Protein AF-A0A2W5EJD0-F1 (afdb_monomer)

pLDDT: mean 88.57, std 13.55, range [38.16, 98.25]

Sequence (164 aa):
MQNENKTPVEVIEYYKNMIFIPSPKGNIYFECNRTMDALEWGCIPVSIKFLGEDCYKYLYGDHPFIIGDKWSDVAQQMKDLINNPKKLRLKQIEVFNWYQNFKKELADDISYIVNGEFKKIKGVQFAYQRRVKKNIWLRWRFFKHFTLSVYWK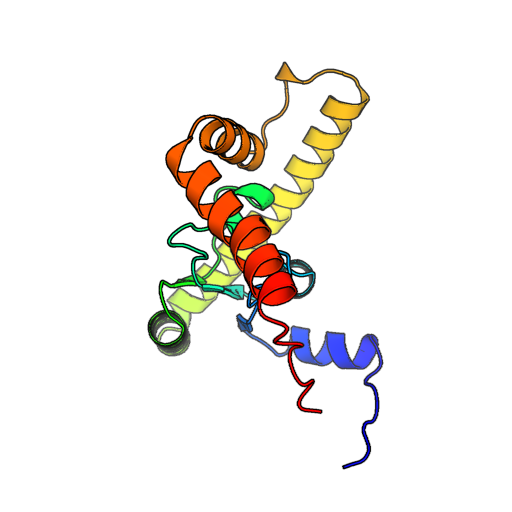RIIGQTPVSKQ

Secondary structure (DSSP, 8-state):
-------HHHHHHHHHT-SEEE----SS-S--THHHHHHHTT-EEEEE-BTTB-TTHHHHSS---EEESSHHHHHHHHHHHHT-HHHHHHHHHHHHHHHHHHHHHHHHHHHHHHTT-GGG---HHHHHHHHHHH-HHHHHHHHIIIIIHHHHHHHTT-------

Foldseek 3Di:
DPPDDDDPVVVLVVLLVAQEDEFCQDPQGRGDCSVVSNLVSLHAYAYEADVNHPCVCLVLNPALHHYYPDVVSRVVVVVVLVVPVVNSVVSSVRRNVSVVVSVVLVVVQVVCVVVVVNVPRDGNSVVVVVVVVPVVVVVVVSCCVNPVVVVVCVVVVPDPPPPD

Radius of gyration: 18.78 Å; Cα contacts (8 Å, |Δi|>4): 165; chains: 1; bounding box: 45×46×50 Å

Organism: NCBI:txid151895

Structure (mmCIF, N/CA/C/O backbone):
data_AF-A0A2W5EJD0-F1
#
_entry.id   AF-A0A2W5EJD0-F1
#
loop_
_atom_site.group_PDB
_atom_site.id
_atom_site.type_symbol
_atom_site.label_atom_id
_atom_site.label_alt_id
_atom_site.label_comp_id
_atom_site.label_asym_id
_atom_site.label_entity_id
_atom_site.label_seq_id
_atom_site.pdbx_PDB_ins_code
_atom_site.Cartn_x
_atom_site.Cartn_y
_atom_site.Cartn_z
_atom_site.occupancy
_atom_site.B_iso_or_equiv
_atom_site.auth_seq_id
_atom_site.auth_comp_id
_atom_site.auth_asym_id
_atom_site.auth_atom_id
_atom_site.pdbx_PDB_model_num
ATOM 1 N N . MET A 1 1 ? -13.234 32.734 -0.528 1.00 44.69 1 MET A N 1
ATOM 2 C CA . MET A 1 1 ? -12.561 31.920 0.507 1.00 44.69 1 MET A CA 1
ATOM 3 C C . MET A 1 1 ? -11.074 32.135 0.325 1.00 44.69 1 MET A C 1
ATOM 5 O O . MET A 1 1 ? -10.591 31.907 -0.776 1.00 44.69 1 MET A O 1
ATOM 9 N N . GLN A 1 2 ? -10.385 32.692 1.321 1.00 45.38 2 GLN A N 1
ATOM 10 C CA . GLN A 1 2 ? -8.934 32.858 1.249 1.00 45.38 2 GLN A CA 1
ATOM 11 C C . GLN A 1 2 ? -8.305 31.462 1.186 1.00 45.38 2 GLN A C 1
ATOM 13 O O . GLN A 1 2 ? -8.529 30.637 2.068 1.00 45.38 2 GLN A O 1
ATOM 18 N N . ASN A 1 3 ? -7.598 31.182 0.092 1.00 58.59 3 ASN A N 1
ATOM 19 C CA . ASN A 1 3 ? -6.795 29.976 -0.074 1.00 58.59 3 ASN A CA 1
ATOM 20 C C . ASN A 1 3 ? -5.517 30.168 0.751 1.00 58.59 3 ASN A C 1
ATOM 22 O O . ASN A 1 3 ? -4.471 30.540 0.222 1.00 58.59 3 ASN A O 1
ATOM 26 N N . GLU A 1 4 ? -5.619 29.98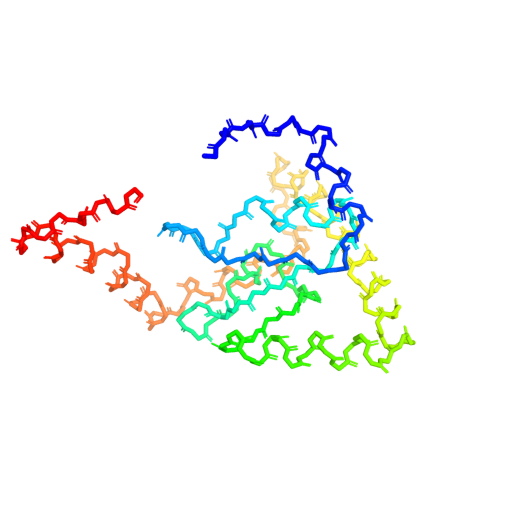9 2.064 1.00 73.88 4 GLU A N 1
ATOM 27 C CA . GLU A 1 4 ? -4.432 29.834 2.895 1.00 73.88 4 GLU A CA 1
ATOM 28 C C . GLU A 1 4 ? -3.844 28.453 2.614 1.00 73.88 4 GLU A C 1
ATOM 30 O O . GLU A 1 4 ? -4.416 27.412 2.949 1.00 73.88 4 GLU A O 1
ATOM 35 N N . ASN A 1 5 ? -2.704 28.446 1.925 1.00 82.50 5 ASN A N 1
ATOM 36 C CA . ASN A 1 5 ? -1.920 27.237 1.753 1.00 82.50 5 ASN A CA 1
ATOM 37 C C . ASN A 1 5 ? -1.417 26.803 3.130 1.00 82.50 5 ASN A C 1
ATOM 39 O O . ASN A 1 5 ? -0.579 27.478 3.724 1.00 82.50 5 ASN A O 1
ATOM 43 N N . LYS A 1 6 ? -1.923 25.669 3.619 1.00 84.62 6 LYS A N 1
ATOM 44 C CA . LYS A 1 6 ? -1.457 25.061 4.867 1.00 84.62 6 LYS A CA 1
ATOM 45 C C . LYS A 1 6 ? 0.027 24.728 4.768 1.00 84.62 6 LYS A C 1
ATOM 47 O O . LYS A 1 6 ? 0.497 24.194 3.761 1.00 84.62 6 LYS A O 1
ATOM 52 N N . THR A 1 7 ? 0.749 24.994 5.842 1.00 90.94 7 THR A N 1
ATOM 53 C CA . THR A 1 7 ? 2.137 24.576 6.009 1.00 90.94 7 THR A CA 1
ATOM 54 C C . THR A 1 7 ? 2.235 23.049 6.145 1.00 90.94 7 THR A C 1
ATOM 56 O O . THR A 1 7 ? 1.271 22.392 6.555 1.00 90.94 7 THR A O 1
ATOM 59 N N . PRO A 1 8 ? 3.405 22.444 5.864 1.00 87.31 8 PRO A N 1
ATOM 60 C CA . PRO A 1 8 ? 3.608 21.010 6.076 1.00 87.31 8 PRO A CA 1
ATOM 61 C C . PRO A 1 8 ? 3.315 20.558 7.514 1.00 87.31 8 PRO A C 1
ATOM 63 O O . PRO A 1 8 ? 2.766 19.479 7.713 1.00 87.31 8 PRO A O 1
ATOM 66 N N . VAL A 1 9 ? 3.630 21.391 8.512 1.00 89.88 9 VAL A N 1
ATOM 67 C CA . VAL A 1 9 ? 3.391 21.091 9.934 1.00 89.88 9 VAL A CA 1
ATOM 68 C C . VAL A 1 9 ? 1.898 20.969 10.225 1.00 89.88 9 VAL A C 1
ATOM 70 O O . VAL A 1 9 ? 1.470 20.013 10.868 1.00 89.88 9 VAL A O 1
ATOM 73 N N . GLU A 1 10 ? 1.092 21.889 9.701 1.00 91.12 10 GLU A N 1
ATOM 74 C CA . GLU A 1 10 ? -0.361 21.834 9.861 1.00 91.12 10 GLU A CA 1
ATOM 75 C C . GLU A 1 10 ? -0.948 20.612 9.162 1.00 91.12 10 GLU A C 1
ATOM 77 O O . GLU A 1 10 ? -1.816 19.944 9.717 1.00 91.12 10 GLU A O 1
ATOM 82 N N . VAL A 1 11 ? -0.457 20.278 7.964 1.00 89.38 11 VAL A N 1
ATOM 83 C CA . VAL A 1 11 ? -0.886 19.074 7.240 1.00 89.38 11 VAL A CA 1
ATOM 84 C C . VAL A 1 11 ? -0.588 17.818 8.057 1.00 89.38 11 VAL A C 1
ATOM 86 O O . VAL A 1 11 ? -1.481 16.992 8.221 1.00 89.38 11 VAL A O 1
ATOM 89 N N . ILE A 1 12 ? 0.615 17.690 8.619 1.00 90.00 12 ILE A N 1
ATOM 90 C CA . ILE A 1 12 ? 0.998 16.562 9.482 1.00 90.00 12 ILE A CA 1
ATOM 91 C C . ILE A 1 12 ? 0.031 16.405 10.659 1.00 90.00 12 ILE A C 1
ATOM 93 O O . ILE A 1 12 ? -0.365 15.285 10.985 1.00 90.00 12 ILE A O 1
ATOM 97 N N . GLU A 1 13 ? -0.384 17.512 11.274 1.00 92.19 13 GLU A N 1
ATOM 98 C CA . GLU A 1 13 ? -1.325 17.468 12.392 1.00 92.19 13 GLU A CA 1
ATOM 99 C C . GLU A 1 13 ? -2.699 16.933 11.969 1.00 92.19 13 GLU A C 1
ATOM 101 O O . GLU A 1 13 ? -3.320 16.172 12.709 1.00 92.19 13 GLU A O 1
ATOM 106 N N . TYR A 1 14 ? -3.151 17.213 10.741 1.00 90.88 14 TYR A N 1
ATOM 107 C CA . TYR A 1 14 ? -4.339 16.539 10.211 1.00 90.88 14 TYR A CA 1
ATOM 108 C C . TYR A 1 14 ? -4.126 15.030 10.109 1.00 90.88 14 TYR A C 1
ATOM 110 O O . TYR A 1 14 ? -4.974 14.281 10.581 1.00 90.88 14 TYR A O 1
ATOM 118 N N . TYR A 1 15 ? -3.009 14.570 9.539 1.00 91.94 15 TYR A N 1
ATOM 119 C CA . TYR A 1 15 ? -2.750 13.135 9.375 1.00 91.94 15 TYR A CA 1
ATOM 120 C C . TYR A 1 15 ? -2.751 12.384 10.711 1.00 91.94 15 TYR A C 1
ATOM 122 O O . TYR A 1 15 ? -3.400 11.349 10.818 1.00 91.94 15 TYR A O 1
ATOM 130 N N . LYS A 1 16 ? -2.115 12.925 11.756 1.00 91.38 16 LYS A N 1
ATOM 131 C CA . LYS A 1 16 ? -2.083 12.294 13.090 1.00 91.38 16 LYS A CA 1
ATOM 132 C C . LYS A 1 16 ? -3.467 12.069 13.705 1.00 91.38 16 LYS A C 1
ATOM 134 O O . LYS A 1 16 ? -3.632 11.168 14.523 1.00 91.38 16 LYS A O 1
ATOM 139 N N . ASN A 1 17 ? -4.449 12.875 13.309 1.00 93.25 17 ASN A N 1
ATOM 140 C CA . ASN A 1 17 ? -5.821 12.808 13.805 1.00 93.25 17 ASN A CA 1
ATOM 141 C C . ASN A 1 17 ? -6.755 11.983 12.898 1.00 93.25 17 ASN A C 1
ATOM 143 O O . ASN A 1 17 ? -7.939 11.833 13.205 1.00 93.25 17 ASN A O 1
ATOM 147 N N . MET A 1 18 ? -6.251 11.433 11.788 1.00 95.50 18 MET A N 1
ATOM 148 C CA . MET A 1 18 ? -7.037 10.634 10.848 1.00 95.50 18 MET A CA 1
ATOM 149 C C . MET A 1 18 ? -6.810 9.135 11.053 1.00 95.50 18 MET A C 1
ATOM 151 O O . MET A 1 18 ? -5.707 8.662 11.299 1.00 95.50 18 MET A O 1
ATOM 155 N N . ILE A 1 19 ? -7.882 8.357 10.897 1.00 96.88 19 ILE A N 1
ATOM 156 C CA . ILE A 1 19 ? -7.816 6.886 10.917 1.00 96.88 19 ILE A CA 1
ATOM 157 C C . ILE A 1 19 ? -7.533 6.348 9.511 1.00 96.88 19 ILE A C 1
ATOM 159 O O . ILE A 1 19 ? -6.756 5.410 9.329 1.00 96.88 19 ILE A O 1
ATOM 163 N N . PHE A 1 20 ? -8.177 6.950 8.512 1.00 97.38 20 PHE A N 1
ATOM 164 C CA . PHE A 1 20 ? -8.118 6.549 7.113 1.00 97.38 20 PHE A CA 1
ATOM 165 C C . PHE A 1 20 ? -7.704 7.740 6.262 1.00 97.38 20 PHE A C 1
ATOM 167 O O . PHE A 1 20 ? -8.195 8.847 6.482 1.00 97.38 20 PHE A O 1
ATOM 174 N N . ILE A 1 21 ? -6.873 7.500 5.250 1.00 95.81 21 ILE A N 1
ATOM 175 C CA . ILE A 1 21 ? -6.526 8.519 4.259 1.00 95.81 21 ILE A CA 1
ATOM 176 C C . ILE A 1 21 ? -6.910 8.021 2.868 1.00 95.81 21 ILE A C 1
ATOM 178 O O . ILE A 1 21 ? -6.418 6.975 2.432 1.00 95.81 21 ILE A O 1
ATOM 182 N N . PRO A 1 22 ? -7.782 8.750 2.149 1.00 93.94 22 PRO A N 1
ATOM 183 C CA . PRO A 1 22 ? -8.080 8.432 0.768 1.00 93.94 22 PRO A CA 1
ATOM 184 C C . PRO A 1 22 ? -6.870 8.741 -0.116 1.00 93.94 22 PRO A C 1
ATOM 186 O O . PRO A 1 22 ? -6.434 9.889 -0.234 1.00 93.94 22 PRO A O 1
ATOM 189 N N . SER A 1 23 ? -6.404 7.714 -0.819 1.00 91.62 23 SER A N 1
ATOM 190 C CA . SER A 1 23 ? -5.339 7.785 -1.818 1.00 91.62 23 SER A CA 1
ATOM 191 C C . SER A 1 23 ? -5.888 7.469 -3.215 1.00 91.62 23 SER A C 1
ATOM 193 O O . SER A 1 23 ? -5.552 6.439 -3.792 1.00 91.62 23 SER A O 1
ATOM 195 N N . PRO A 1 24 ? -6.772 8.300 -3.804 1.00 88.12 24 PRO A N 1
ATOM 196 C CA . PRO A 1 24 ? -7.195 8.101 -5.183 1.00 88.12 24 PRO A CA 1
ATOM 197 C C . PRO A 1 24 ? -6.007 8.184 -6.140 1.00 88.12 24 PRO A C 1
ATOM 199 O O . PRO A 1 24 ? -5.037 8.907 -5.887 1.00 88.12 24 PRO A O 1
ATOM 202 N N . LYS A 1 25 ? -6.150 7.514 -7.288 1.00 84.00 25 LYS A N 1
ATOM 203 C CA . LYS A 1 25 ? -5.203 7.617 -8.400 1.00 84.00 25 LYS A CA 1
ATOM 204 C C . LYS A 1 25 ? -4.900 9.079 -8.742 1.00 84.00 25 LYS A C 1
ATOM 206 O O . LYS A 1 25 ? -5.787 9.938 -8.710 1.00 84.00 25 LYS A O 1
ATOM 211 N N . GLY A 1 26 ? -3.659 9.338 -9.133 1.00 76.31 26 GLY A N 1
ATOM 212 C CA . GLY A 1 26 ? -3.267 10.608 -9.721 1.00 76.31 26 GLY A CA 1
ATOM 213 C C . GLY A 1 26 ? -3.821 10.792 -11.137 1.00 76.31 26 GLY A C 1
ATOM 214 O O . GLY A 1 26 ? -4.568 9.968 -11.680 1.00 76.31 26 GLY A O 1
ATOM 215 N N . ASN A 1 27 ? -3.427 11.901 -11.763 1.00 71.81 27 ASN A N 1
ATOM 216 C CA . ASN A 1 27 ? -3.806 12.198 -13.144 1.00 71.81 27 ASN A CA 1
ATOM 217 C C . ASN A 1 27 ? -3.247 11.140 -14.118 1.00 71.81 27 ASN A C 1
ATOM 219 O O . ASN A 1 27 ? -3.970 10.618 -14.963 1.00 71.81 27 ASN A O 1
ATOM 223 N N . ILE A 1 28 ? -1.969 10.787 -13.943 1.00 72.00 28 ILE A N 1
ATOM 224 C CA . ILE A 1 28 ? -1.235 9.854 -14.813 1.00 72.00 28 ILE A CA 1
ATOM 225 C C . ILE A 1 28 ? -0.890 8.554 -14.078 1.00 72.00 28 ILE A C 1
ATOM 227 O O . ILE A 1 28 ? -0.978 7.477 -14.656 1.00 72.00 28 ILE A O 1
ATOM 231 N N . TYR A 1 29 ? -0.523 8.631 -12.800 1.00 77.75 29 TYR A N 1
ATOM 232 C CA . TYR A 1 29 ? -0.081 7.472 -12.028 1.00 77.75 29 TYR A CA 1
ATOM 233 C C . TYR A 1 29 ? -1.224 6.873 -11.206 1.00 77.75 29 TYR A C 1
ATOM 235 O O . TYR A 1 29 ? -2.123 7.579 -10.751 1.00 77.75 29 TYR A O 1
ATOM 243 N N . PHE A 1 30 ? -1.191 5.554 -11.015 1.00 78.31 30 PHE A N 1
ATOM 244 C CA . PHE A 1 30 ? -2.157 4.842 -10.170 1.00 78.31 30 PHE A CA 1
ATOM 245 C C . PHE A 1 30 ? -1.915 5.064 -8.668 1.00 78.31 30 PHE A C 1
ATOM 247 O O . PHE A 1 30 ? -2.785 4.746 -7.868 1.00 78.31 30 PHE A O 1
ATOM 254 N N . GLU A 1 31 ? -0.767 5.633 -8.306 1.00 81.81 31 GLU A N 1
ATOM 255 C CA . GLU A 1 31 ? -0.317 5.897 -6.940 1.00 81.81 31 GLU A CA 1
ATOM 256 C C . GLU A 1 31 ? 0.048 7.391 -6.801 1.00 81.81 31 GLU A C 1
ATOM 258 O O . GLU A 1 31 ? 0.317 8.060 -7.807 1.00 81.81 31 GLU A O 1
ATOM 263 N N . CYS A 1 32 ? -0.008 7.938 -5.583 1.00 80.94 32 CYS A N 1
ATOM 264 C CA . CYS A 1 32 ? 0.436 9.294 -5.269 1.00 80.94 32 CYS A CA 1
ATOM 265 C C . CYS A 1 32 ? 0.995 9.373 -3.840 1.00 80.94 32 CYS A C 1
ATOM 267 O O . CYS A 1 32 ? 0.502 8.682 -2.956 1.00 80.94 32 CYS A O 1
ATOM 269 N N . ASN A 1 33 ? 1.904 10.320 -3.577 1.00 86.25 33 ASN A N 1
ATOM 270 C CA . ASN A 1 33 ? 2.627 10.467 -2.300 1.00 86.25 33 ASN A CA 1
ATOM 271 C C . ASN A 1 33 ? 1.767 10.375 -1.020 1.00 86.25 33 ASN A C 1
ATOM 273 O O . ASN A 1 33 ? 2.270 9.930 0.006 1.00 86.25 33 ASN A O 1
ATOM 277 N N . ARG A 1 34 ? 0.464 10.695 -1.087 1.00 90.50 34 ARG A N 1
ATOM 278 C CA . ARG A 1 34 ? -0.499 10.534 0.018 1.00 90.50 34 ARG A CA 1
ATOM 279 C C . ARG A 1 34 ? -0.495 9.149 0.658 1.00 90.50 34 ARG A C 1
ATOM 281 O O . ARG A 1 34 ? -0.765 9.051 1.848 1.00 90.50 34 ARG A O 1
ATOM 288 N N . THR A 1 35 ? -0.224 8.080 -0.092 1.00 93.81 35 THR A N 1
ATOM 289 C CA . THR A 1 35 ? -0.149 6.735 0.503 1.00 93.81 35 THR A CA 1
ATOM 290 C C . THR A 1 35 ? 1.048 6.611 1.431 1.00 93.81 35 THR A C 1
ATOM 292 O O . THR A 1 35 ? 0.913 6.054 2.513 1.00 93.81 35 THR A O 1
ATOM 295 N N . MET A 1 36 ? 2.200 7.159 1.038 1.00 92.75 36 MET A N 1
ATOM 296 C CA . MET A 1 36 ? 3.387 7.184 1.892 1.00 92.75 36 MET A CA 1
ATOM 297 C C . MET A 1 36 ? 3.167 8.087 3.104 1.00 92.75 36 MET A C 1
ATOM 299 O O . MET A 1 36 ? 3.429 7.656 4.222 1.00 92.75 36 MET A O 1
ATOM 303 N N . ASP A 1 37 ? 2.602 9.281 2.901 1.00 93.12 37 ASP A N 1
ATOM 304 C CA . ASP A 1 37 ? 2.283 10.202 3.998 1.00 93.12 37 ASP A CA 1
ATOM 305 C C . ASP A 1 37 ? 1.339 9.540 5.014 1.00 93.12 37 ASP A C 1
ATOM 307 O O . ASP A 1 37 ? 1.575 9.583 6.219 1.00 93.12 37 ASP A O 1
ATOM 311 N N . ALA A 1 38 ? 0.297 8.857 4.532 1.00 94.94 38 ALA A N 1
ATOM 312 C CA . ALA A 1 38 ? -0.631 8.116 5.377 1.00 94.94 38 ALA A CA 1
ATOM 313 C C . ALA A 1 38 ? 0.084 7.061 6.229 1.00 94.94 38 ALA A C 1
ATOM 315 O O . ALA A 1 38 ? -0.175 6.964 7.426 1.00 94.94 38 ALA A O 1
ATOM 316 N N . LEU A 1 39 ? 0.990 6.292 5.627 1.00 96.31 39 LEU A N 1
ATOM 317 C CA . LEU A 1 39 ? 1.713 5.231 6.321 1.00 96.31 39 LEU A CA 1
ATOM 318 C C . LEU A 1 39 ? 2.692 5.769 7.364 1.00 96.31 39 LEU A C 1
ATOM 320 O O . LEU A 1 39 ? 2.747 5.225 8.467 1.00 96.31 39 LEU A O 1
ATOM 324 N N . GLU A 1 40 ? 3.424 6.842 7.054 1.00 95.12 40 GLU A N 1
ATOM 325 C CA . GLU A 1 40 ? 4.355 7.462 8.006 1.00 95.12 40 GLU A CA 1
ATOM 326 C C . GLU A 1 40 ? 3.634 8.022 9.240 1.00 95.12 40 GLU A C 1
ATOM 328 O O . GLU A 1 40 ? 4.163 7.958 10.349 1.00 95.12 40 GLU A O 1
ATOM 333 N N . TRP A 1 41 ? 2.391 8.481 9.080 1.00 94.25 41 TRP A N 1
ATOM 334 C CA . TRP A 1 41 ? 1.569 8.978 10.187 1.00 94.25 41 TRP A CA 1
ATOM 335 C C . TRP A 1 41 ? 0.607 7.936 10.777 1.00 94.25 41 TRP A C 1
ATOM 337 O O . TRP A 1 41 ? -0.256 8.284 11.580 1.00 94.25 41 TRP A O 1
ATOM 347 N N . GLY A 1 42 ? 0.750 6.653 10.423 1.00 92.69 42 GLY A N 1
ATOM 348 C CA . GLY A 1 42 ? -0.020 5.551 11.020 1.00 92.69 42 GLY A CA 1
ATOM 349 C C . GLY A 1 42 ? -1.490 5.466 10.588 1.00 92.69 42 GLY A C 1
ATOM 350 O O . GLY A 1 42 ? -2.274 4.733 11.196 1.00 92.69 42 GLY A O 1
ATOM 351 N N . CYS A 1 43 ? -1.870 6.191 9.539 1.00 96.94 43 CYS A N 1
ATOM 352 C CA . CYS A 1 43 ? -3.181 6.088 8.914 1.00 96.94 43 CYS A CA 1
ATOM 353 C C . CYS A 1 43 ? -3.293 4.806 8.077 1.00 96.94 43 CYS A C 1
ATOM 355 O O . CYS A 1 43 ? -2.306 4.272 7.573 1.00 96.94 43 CYS A O 1
ATOM 357 N N . ILE A 1 44 ? -4.524 4.350 7.849 1.00 97.88 44 ILE A N 1
ATOM 358 C CA . ILE A 1 44 ? -4.825 3.253 6.924 1.00 97.88 44 ILE A CA 1
ATOM 359 C C . ILE A 1 44 ? -5.094 3.849 5.530 1.00 97.88 44 ILE A C 1
ATOM 361 O O . ILE A 1 44 ? -6.092 4.560 5.364 1.00 97.88 44 ILE A O 1
ATOM 365 N N . PRO A 1 45 ? -4.263 3.566 4.507 1.00 97.00 45 PRO A N 1
ATOM 366 C CA . PRO A 1 45 ? -4.543 4.014 3.149 1.00 97.00 45 PRO A CA 1
ATOM 367 C C . PRO A 1 45 ? -5.787 3.327 2.586 1.00 97.00 45 PRO A C 1
ATOM 369 O O . PRO A 1 45 ? -5.963 2.109 2.733 1.00 97.00 45 PRO A O 1
ATOM 372 N N . VAL A 1 46 ? -6.637 4.104 1.914 1.00 97.06 46 VAL A N 1
ATOM 373 C CA . VAL A 1 46 ? -7.844 3.593 1.257 1.00 97.06 46 VAL A CA 1
ATOM 374 C C . VAL A 1 46 ? -7.908 4.037 -0.201 1.00 97.06 46 VAL A C 1
ATOM 376 O O . VAL A 1 46 ? -7.662 5.201 -0.524 1.00 97.06 46 VAL A O 1
ATOM 379 N N . SER A 1 47 ? -8.225 3.115 -1.105 1.00 95.56 47 SER A N 1
ATOM 380 C CA . SER A 1 47 ? -8.300 3.401 -2.539 1.00 95.56 47 SER A CA 1
ATOM 381 C C . SER A 1 47 ? -9.210 2.414 -3.271 1.00 95.56 47 SER A C 1
ATOM 383 O O . SER A 1 47 ? -9.872 1.572 -2.665 1.00 95.56 47 SER A O 1
ATOM 385 N N . ILE A 1 48 ? -9.261 2.530 -4.595 1.00 95.44 48 ILE A N 1
ATOM 386 C CA . ILE A 1 48 ? -10.016 1.635 -5.469 1.00 95.44 48 ILE A CA 1
ATOM 387 C C . ILE A 1 48 ? -9.099 0.971 -6.490 1.00 95.44 48 ILE A C 1
ATOM 389 O O . ILE A 1 48 ? -8.067 1.529 -6.872 1.00 95.44 48 ILE A O 1
ATOM 393 N N . LYS A 1 49 ? -9.498 -0.204 -6.978 1.00 94.00 49 LYS A N 1
ATOM 394 C CA . LYS A 1 49 ? -8.792 -0.879 -8.066 1.00 94.00 49 LYS A CA 1
ATOM 395 C C . LYS A 1 49 ? -8.771 -0.005 -9.315 1.00 94.00 49 LYS A C 1
ATOM 397 O O . LYS A 1 49 ? -9.763 0.622 -9.690 1.00 94.00 49 LYS A O 1
ATOM 402 N N . PHE A 1 50 ? -7.648 -0.024 -10.020 1.00 90.44 50 PHE A N 1
ATOM 403 C CA . PHE A 1 50 ? -7.500 0.662 -11.293 1.00 90.44 50 PHE A CA 1
ATOM 404 C C . PHE A 1 50 ? -7.542 -0.356 -12.426 1.00 90.44 50 PHE A C 1
ATOM 406 O O . PHE A 1 50 ? -6.741 -1.282 -12.479 1.00 90.44 50 PHE A O 1
ATOM 413 N N . LEU A 1 51 ? -8.510 -0.205 -13.335 1.00 88.69 51 LEU A N 1
ATOM 414 C CA . LEU A 1 51 ? -8.774 -1.189 -14.393 1.00 88.69 51 LEU A CA 1
ATOM 415 C C . LEU A 1 51 ? -8.999 -2.613 -13.832 1.00 88.69 51 LEU A C 1
ATOM 417 O O . LEU A 1 51 ? -8.659 -3.603 -14.474 1.00 88.69 51 LEU A O 1
ATOM 421 N N . GLY A 1 52 ? -9.617 -2.728 -12.654 1.00 90.19 52 GLY A N 1
ATOM 422 C CA . GLY A 1 52 ? -9.861 -4.016 -11.992 1.00 90.19 52 GLY A CA 1
ATOM 423 C C . GLY A 1 52 ? -8.618 -4.646 -11.358 1.00 90.19 52 GLY A C 1
ATOM 424 O O . GLY A 1 52 ? -8.720 -5.737 -10.810 1.00 90.19 52 GLY A O 1
ATOM 425 N N . GLU A 1 53 ? -7.474 -3.961 -11.390 1.00 92.00 53 GLU A N 1
ATOM 426 C CA . GLU A 1 53 ? -6.244 -4.400 -10.741 1.00 92.00 53 GLU A CA 1
ATOM 427 C C . GLU A 1 53 ? -5.982 -3.613 -9.461 1.00 92.00 53 GLU A C 1
ATOM 429 O O . GLU A 1 53 ? -6.172 -2.395 -9.389 1.00 92.00 53 GLU A O 1
ATOM 434 N N . ASP A 1 54 ? -5.474 -4.321 -8.461 1.00 94.19 54 ASP A N 1
ATOM 435 C CA . ASP A 1 54 ? -4.869 -3.703 -7.293 1.00 94.19 54 ASP A CA 1
ATOM 436 C C . ASP A 1 54 ? -3.425 -3.300 -7.621 1.00 94.19 54 ASP A C 1
ATOM 438 O O . ASP A 1 54 ? -2.470 -4.056 -7.425 1.00 94.19 54 ASP A O 1
ATOM 442 N N . CYS A 1 55 ? -3.272 -2.108 -8.200 1.00 92.38 55 CYS A N 1
ATOM 443 C CA . CYS A 1 55 ? -1.971 -1.624 -8.651 1.00 92.38 55 CYS A CA 1
ATOM 444 C C . CYS A 1 55 ? -1.001 -1.319 -7.500 1.00 92.38 55 CYS A C 1
ATOM 446 O O . CYS A 1 55 ? 0.207 -1.242 -7.733 1.00 92.38 55 CYS A O 1
ATOM 448 N N . TYR A 1 56 ? -1.493 -1.177 -6.266 1.00 94.38 56 TYR A N 1
ATOM 449 C CA . TYR A 1 56 ? -0.643 -0.967 -5.095 1.00 94.38 56 TYR A CA 1
ATOM 450 C C . TYR A 1 56 ? 0.279 -2.160 -4.856 1.00 94.38 56 TYR A C 1
ATOM 452 O O . TYR A 1 56 ? 1.426 -1.967 -4.458 1.00 94.38 56 TYR A O 1
ATOM 460 N N . LYS A 1 57 ? -0.127 -3.373 -5.243 1.00 95.25 57 LYS A N 1
ATOM 461 C CA . LYS A 1 57 ? 0.722 -4.572 -5.175 1.00 95.25 57 LYS A CA 1
ATOM 462 C C . LYS A 1 57 ? 2.012 -4.470 -5.980 1.00 95.25 57 LYS A C 1
ATOM 464 O O . LYS A 1 57 ? 3.000 -5.130 -5.663 1.00 95.25 57 LYS A O 1
ATOM 469 N N . TYR A 1 58 ? 2.037 -3.630 -7.013 1.00 93.06 58 TYR A N 1
ATOM 470 C CA . TYR A 1 58 ? 3.229 -3.432 -7.837 1.00 93.06 58 TYR A CA 1
ATOM 471 C C . TYR A 1 58 ? 4.292 -2.579 -7.146 1.00 93.06 58 TYR A C 1
ATOM 473 O O . TYR A 1 58 ? 5.448 -2.622 -7.558 1.00 93.06 58 TYR A O 1
ATOM 481 N N . LEU A 1 59 ? 3.915 -1.819 -6.117 1.00 92.56 59 LEU A N 1
ATOM 482 C CA . LEU A 1 59 ? 4.811 -0.948 -5.355 1.00 92.56 59 LEU A CA 1
ATOM 483 C C . LEU A 1 59 ? 5.030 -1.472 -3.934 1.00 92.56 59 LEU A C 1
ATOM 485 O O . LEU A 1 59 ? 6.150 -1.459 -3.439 1.00 92.56 59 LEU A O 1
ATOM 489 N N . TYR A 1 60 ? 3.970 -1.992 -3.326 1.00 95.06 60 TYR A N 1
ATOM 490 C CA . TYR A 1 60 ? 3.908 -2.351 -1.915 1.00 95.06 60 TYR A CA 1
ATOM 491 C C . TYR A 1 60 ? 3.775 -3.865 -1.680 1.00 95.06 60 TYR A C 1
ATOM 493 O O . TYR A 1 60 ? 3.789 -4.317 -0.545 1.00 95.06 60 TYR A O 1
ATOM 501 N N . GLY A 1 61 ? 3.656 -4.694 -2.720 1.00 95.31 61 GLY A N 1
ATOM 502 C CA . GLY A 1 61 ? 3.510 -6.141 -2.534 1.00 95.31 61 GLY A CA 1
ATOM 503 C C . GLY A 1 61 ? 2.194 -6.504 -1.839 1.00 95.31 61 GLY A C 1
ATOM 504 O O . GLY A 1 61 ? 1.148 -5.955 -2.173 1.00 95.31 61 GLY A O 1
ATOM 505 N N . ASP A 1 62 ? 2.224 -7.435 -0.888 1.00 96.25 62 ASP A N 1
ATOM 506 C CA . ASP A 1 62 ? 1.032 -7.867 -0.145 1.00 96.25 62 ASP A CA 1
ATOM 507 C C . ASP A 1 62 ? 0.655 -6.861 0.953 1.00 96.25 62 ASP A C 1
ATOM 509 O O . ASP A 1 62 ? 0.793 -7.120 2.146 1.00 96.25 62 ASP A O 1
ATOM 513 N N . HIS A 1 63 ? 0.215 -5.673 0.538 1.00 96.88 63 HIS A N 1
ATOM 514 C CA . HIS A 1 63 ? -0.144 -4.599 1.456 1.00 96.88 63 HIS A CA 1
ATOM 515 C C . HIS A 1 63 ? -1.497 -4.840 2.152 1.00 96.88 63 HIS A C 1
ATOM 517 O O . HIS A 1 63 ? -2.446 -5.339 1.541 1.00 96.88 63 HIS A O 1
ATOM 523 N N . PRO A 1 64 ? -1.658 -4.368 3.399 1.00 97.50 64 PRO A N 1
ATOM 524 C CA . PRO A 1 64 ? -2.907 -4.452 4.150 1.00 97.50 64 PRO A CA 1
ATOM 525 C C . PRO A 1 64 ? -3.851 -3.259 3.906 1.00 97.50 64 PRO A C 1
ATOM 527 O O . PRO A 1 64 ? -4.703 -2.977 4.744 1.00 97.50 64 PRO A O 1
ATOM 530 N N . PHE A 1 65 ? -3.727 -2.519 2.805 1.00 97.06 65 PHE A N 1
ATOM 531 C CA . PHE A 1 65 ? -4.603 -1.366 2.527 1.00 97.06 65 PHE A CA 1
ATOM 532 C C . PHE A 1 65 ? -6.066 -1.774 2.299 1.00 97.06 65 PHE A C 1
ATOM 534 O O . PHE A 1 65 ? -6.370 -2.936 2.027 1.00 97.06 65 PHE A O 1
ATOM 541 N N . ILE A 1 66 ? -6.979 -0.804 2.378 1.00 97.50 66 ILE A N 1
ATOM 542 C CA . ILE A 1 66 ? -8.388 -1.014 2.022 1.00 97.50 66 ILE A CA 1
ATOM 543 C C . ILE A 1 66 ? -8.565 -0.656 0.550 1.00 97.50 66 ILE A C 1
ATOM 545 O O . ILE A 1 66 ? -8.588 0.522 0.194 1.00 97.50 66 ILE A O 1
ATOM 549 N N . ILE A 1 67 ? -8.701 -1.672 -0.302 1.00 96.81 67 ILE A N 1
ATOM 550 C CA . ILE A 1 67 ? -8.900 -1.503 -1.745 1.00 96.81 67 ILE A CA 1
ATOM 551 C C . ILE A 1 67 ? -10.263 -2.074 -2.145 1.00 96.81 67 ILE A C 1
ATOM 553 O O . ILE A 1 67 ? -10.510 -3.270 -2.002 1.00 96.81 67 ILE A O 1
ATOM 557 N N . GLY A 1 68 ? -11.158 -1.218 -2.643 1.00 96.12 68 GLY A N 1
ATOM 558 C CA . GLY A 1 68 ? -12.476 -1.614 -3.162 1.00 96.12 68 GLY A CA 1
ATOM 559 C C . GLY A 1 68 ? -12.558 -1.573 -4.690 1.00 96.12 68 GLY A C 1
ATOM 560 O O . GLY A 1 68 ? -11.659 -1.063 -5.355 1.00 96.12 68 GLY A O 1
ATOM 561 N N . ASP A 1 69 ? -13.648 -2.073 -5.274 1.00 95.38 69 ASP A N 1
ATOM 562 C CA . ASP A 1 69 ? -13.908 -1.906 -6.715 1.00 95.38 69 ASP A CA 1
ATOM 563 C C . ASP A 1 69 ? -14.513 -0.524 -7.021 1.00 95.38 69 ASP A C 1
ATOM 565 O O . ASP A 1 69 ? -14.278 0.057 -8.082 1.00 95.38 69 ASP A O 1
ATOM 569 N N . LYS A 1 70 ? -15.250 0.038 -6.059 1.00 95.75 70 LYS A N 1
ATOM 570 C CA . LYS A 1 70 ? -15.844 1.382 -6.090 1.00 95.75 70 LYS A CA 1
ATOM 571 C C . LYS A 1 70 ? -15.809 2.009 -4.694 1.00 95.75 70 LYS A C 1
ATOM 573 O O . LYS A 1 70 ? -15.701 1.319 -3.682 1.00 95.75 70 LYS A O 1
ATOM 578 N N . TRP A 1 71 ? -15.917 3.336 -4.629 1.00 96.00 71 TRP A N 1
ATOM 579 C CA . TRP A 1 71 ? -15.808 4.084 -3.369 1.00 96.00 71 TRP A CA 1
ATOM 580 C C . TRP A 1 71 ? -16.874 3.725 -2.334 1.00 96.00 71 TRP A C 1
ATOM 582 O O . TRP A 1 71 ? -16.601 3.803 -1.141 1.00 96.00 71 TRP A O 1
ATOM 592 N N . SER A 1 72 ? -18.061 3.294 -2.765 1.00 96.81 72 SER A N 1
ATOM 593 C CA . SER A 1 72 ? -19.098 2.811 -1.850 1.00 96.81 72 SER A CA 1
ATOM 594 C C . SER A 1 72 ? -18.673 1.548 -1.098 1.00 96.81 72 SER A C 1
ATOM 596 O O . SER A 1 72 ? -18.941 1.446 0.096 1.00 96.81 72 SER A O 1
ATOM 598 N N . ASP A 1 73 ? -17.945 0.634 -1.745 1.00 96.06 73 ASP A N 1
ATOM 599 C CA . ASP A 1 73 ? -17.431 -0.578 -1.094 1.00 96.06 73 ASP A CA 1
ATOM 600 C C . ASP A 1 73 ? -16.363 -0.223 -0.052 1.00 96.06 73 ASP A C 1
ATOM 602 O O . ASP A 1 73 ? -16.326 -0.792 1.037 1.00 96.06 73 ASP A O 1
ATOM 606 N N . VAL A 1 7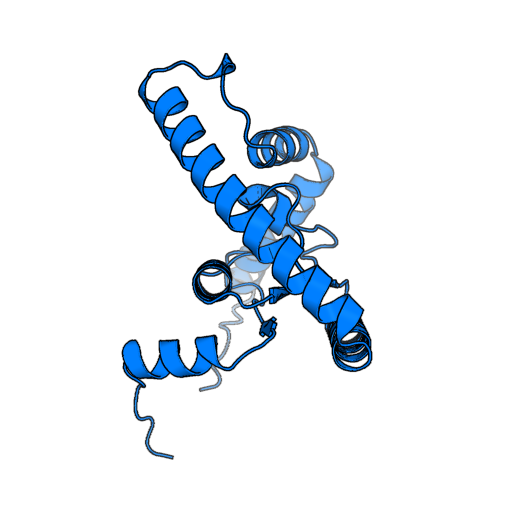4 ? -15.500 0.746 -0.376 1.00 97.38 74 VAL A N 1
ATOM 607 C CA . VAL A 1 74 ? -14.474 1.266 0.542 1.00 97.38 74 VAL A CA 1
ATOM 608 C C . VAL A 1 74 ? -15.130 1.936 1.748 1.00 97.38 74 VAL A C 1
ATOM 610 O O . VAL A 1 74 ? -14.768 1.643 2.885 1.00 97.38 74 VAL A O 1
ATOM 613 N N . ALA A 1 75 ? -16.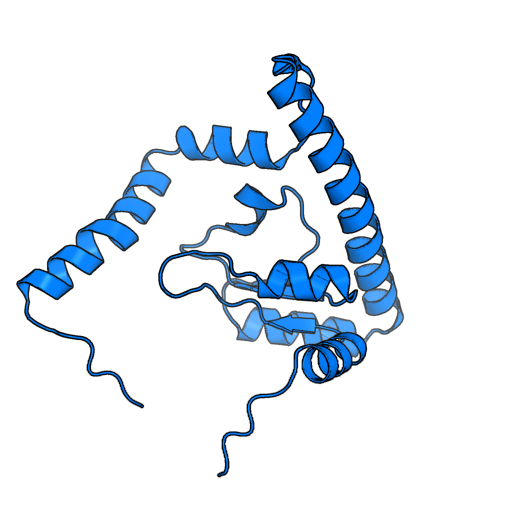131 2.787 1.513 1.00 97.75 75 ALA A N 1
ATOM 614 C CA . ALA A 1 75 ? -16.875 3.459 2.572 1.00 97.75 75 ALA A CA 1
ATOM 615 C C . ALA A 1 75 ? -17.571 2.456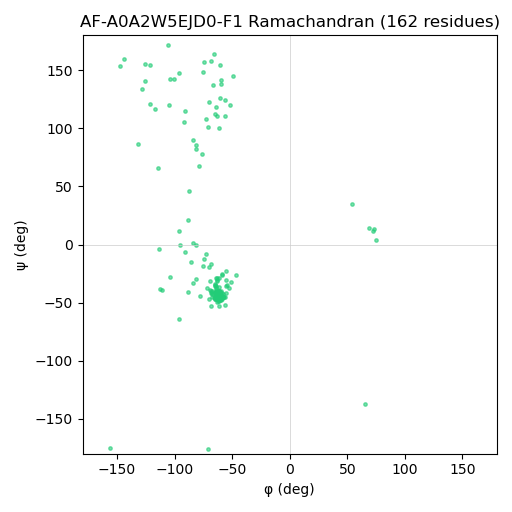 3.504 1.00 97.75 75 ALA A C 1
ATOM 617 O O . ALA A 1 75 ? -17.543 2.634 4.723 1.00 97.75 75 ALA A O 1
ATOM 618 N N . GLN A 1 76 ? -18.139 1.375 2.957 1.00 97.69 76 GLN A N 1
ATOM 619 C CA . GLN A 1 76 ? -18.734 0.313 3.765 1.00 97.69 76 GLN A CA 1
ATOM 620 C C . GLN A 1 76 ? -17.679 -0.406 4.618 1.00 97.69 76 GLN A C 1
ATOM 622 O O . GLN A 1 76 ? -17.874 -0.553 5.821 1.00 97.69 76 GLN A O 1
ATOM 627 N N . GLN A 1 77 ? -16.527 -0.768 4.044 1.00 97.50 77 GLN A N 1
ATOM 628 C CA . GLN A 1 77 ? -15.426 -1.387 4.795 1.00 97.50 77 GLN A CA 1
ATOM 629 C C . GLN A 1 77 ? -14.899 -0.483 5.920 1.00 97.50 77 GLN A C 1
ATOM 631 O O . GLN A 1 77 ? -14.638 -0.957 7.026 1.00 97.50 77 GLN A O 1
ATOM 636 N N . MET A 1 78 ? -14.769 0.822 5.661 1.00 98.00 78 MET A N 1
ATOM 637 C CA . MET A 1 78 ? -14.395 1.808 6.680 1.00 98.00 78 MET A CA 1
ATOM 638 C C . MET A 1 78 ? -15.436 1.860 7.800 1.00 98.00 78 MET A C 1
ATOM 640 O O . MET A 1 78 ? -15.073 1.812 8.974 1.00 98.00 78 MET A O 1
ATOM 644 N N . LYS A 1 79 ? -16.728 1.905 7.454 1.00 97.88 79 LYS A N 1
ATOM 645 C CA . LYS A 1 79 ? -17.829 1.915 8.424 1.00 97.88 79 LYS A CA 1
ATOM 646 C C . LYS A 1 79 ? -17.832 0.657 9.294 1.00 97.88 79 LYS A C 1
ATOM 648 O O . LYS A 1 79 ? -17.977 0.763 10.508 1.00 97.88 79 LYS A O 1
ATOM 653 N N . ASP A 1 80 ? -17.606 -0.512 8.703 1.00 97.38 80 ASP A N 1
ATOM 654 C CA . ASP A 1 80 ? -17.537 -1.782 9.433 1.00 97.38 80 ASP A CA 1
ATOM 655 C C . ASP A 1 80 ? -16.363 -1.820 10.423 1.00 97.38 80 ASP A C 1
ATOM 657 O O . ASP A 1 80 ? -16.483 -2.391 11.508 1.00 97.38 80 ASP A O 1
ATOM 661 N N . LEU A 1 81 ? -15.226 -1.210 10.068 1.00 97.75 81 LEU A N 1
ATOM 662 C CA . LEU A 1 81 ? -14.085 -1.064 10.974 1.00 97.75 81 LEU A CA 1
ATOM 663 C C . LEU A 1 81 ? -14.389 -0.075 12.102 1.00 97.75 81 LEU A C 1
ATOM 665 O O . LEU A 1 81 ? -14.152 -0.399 13.260 1.00 97.75 81 LEU A O 1
ATOM 669 N N . ILE A 1 82 ? -14.956 1.092 11.788 1.00 97.56 82 ILE A N 1
ATOM 670 C CA . ILE A 1 82 ? -15.332 2.107 12.787 1.00 97.56 82 ILE A CA 1
ATOM 671 C C . ILE A 1 82 ? -16.324 1.530 13.807 1.00 97.56 82 ILE A C 1
ATOM 673 O O . ILE A 1 82 ? -16.166 1.737 15.007 1.00 97.56 82 ILE A O 1
ATOM 677 N N . ASN A 1 83 ? -17.295 0.740 13.345 1.00 98.25 83 ASN A N 1
ATOM 678 C CA . ASN A 1 83 ? -18.297 0.102 14.200 1.00 98.25 83 ASN A CA 1
ATOM 679 C C . ASN A 1 83 ? -17.744 -1.065 15.039 1.00 98.25 83 ASN A C 1
ATOM 681 O O . ASN A 1 83 ? -18.450 -1.588 15.900 1.00 98.25 83 ASN A O 1
ATOM 685 N N . ASN A 1 84 ? -16.499 -1.495 14.809 1.00 97.88 84 ASN A N 1
ATOM 686 C CA . ASN A 1 84 ? -15.852 -2.564 15.563 1.00 97.88 84 ASN A CA 1
ATOM 687 C C . ASN A 1 84 ? -14.436 -2.140 16.001 1.00 97.88 84 ASN A C 1
ATOM 689 O O . ASN A 1 84 ? -13.449 -2.485 15.340 1.00 97.88 84 ASN A O 1
ATOM 693 N N . PRO A 1 85 ? -14.308 -1.452 17.153 1.00 95.94 85 PRO A N 1
ATOM 694 C CA . PRO A 1 85 ? -13.033 -0.916 17.633 1.00 95.94 85 PRO A CA 1
ATOM 695 C C . PRO A 1 85 ? -11.916 -1.959 17.749 1.00 95.94 85 PRO A C 1
ATOM 697 O O . PRO A 1 85 ? -10.757 -1.665 17.459 1.00 95.94 85 PRO A O 1
ATOM 700 N N . LYS A 1 86 ? -12.251 -3.206 18.113 1.00 98.06 86 LYS A N 1
ATOM 701 C CA . LYS A 1 86 ? -11.277 -4.305 18.179 1.00 98.06 86 LYS A CA 1
ATOM 702 C C . LYS A 1 86 ? -10.723 -4.635 16.792 1.00 98.06 86 LYS A C 1
ATOM 704 O O . LYS A 1 86 ? -9.509 -4.749 16.631 1.00 98.06 86 LYS A O 1
ATOM 709 N N . LYS A 1 87 ? -11.596 -4.763 15.787 1.00 97.81 87 LYS A N 1
ATOM 710 C CA . LYS A 1 87 ? -11.195 -5.025 14.395 1.00 97.81 87 LYS A CA 1
ATOM 711 C C . LYS A 1 87 ? -10.387 -3.860 13.824 1.00 97.81 87 LYS A C 1
ATOM 713 O O . LYS A 1 87 ? -9.371 -4.097 13.175 1.00 97.81 87 LYS A O 1
ATOM 718 N N . LEU A 1 88 ? -10.788 -2.621 14.110 1.00 97.88 88 LEU A N 1
ATOM 719 C CA . LEU A 1 88 ? -10.036 -1.433 13.711 1.00 97.88 88 LEU A CA 1
ATOM 720 C C . LEU A 1 88 ? -8.630 -1.415 14.317 1.00 97.88 88 LEU A C 1
ATOM 722 O O . LEU A 1 88 ? -7.657 -1.228 13.590 1.00 97.88 88 LEU A O 1
ATOM 726 N N . ARG A 1 89 ? -8.504 -1.673 15.623 1.00 97.38 89 ARG A N 1
ATOM 727 C CA . ARG A 1 89 ? -7.201 -1.701 16.296 1.00 97.38 89 ARG A CA 1
ATOM 728 C C . ARG A 1 89 ? -6.279 -2.763 15.702 1.00 97.38 89 ARG A C 1
ATOM 730 O O . ARG A 1 89 ? -5.109 -2.481 15.460 1.00 97.38 89 ARG A O 1
ATOM 737 N N . LEU A 1 90 ? -6.805 -3.959 15.432 1.00 98.06 90 LEU A N 1
ATOM 738 C CA . LEU A 1 90 ? -6.051 -5.015 14.754 1.00 98.06 90 LEU A CA 1
ATOM 739 C C . LEU A 1 90 ? -5.601 -4.574 13.359 1.00 98.06 90 LEU A C 1
ATOM 741 O O . LEU A 1 90 ? -4.451 -4.805 13.002 1.00 98.06 90 LEU A O 1
ATOM 745 N N . LYS A 1 91 ? -6.464 -3.880 12.608 1.00 98.00 91 LYS A N 1
ATOM 746 C CA . LYS A 1 91 ? -6.125 -3.359 11.281 1.00 98.00 91 LYS A CA 1
ATOM 747 C C . LYS A 1 91 ? -5.014 -2.307 11.325 1.00 98.00 91 LYS A C 1
ATOM 749 O O . LYS A 1 91 ? -4.108 -2.343 10.502 1.00 98.00 91 LYS A O 1
ATOM 754 N N . GLN A 1 92 ? -5.050 -1.398 12.298 1.00 97.38 92 GLN A N 1
ATOM 755 C CA . GLN A 1 92 ? -3.990 -0.404 12.496 1.00 97.38 92 GLN A CA 1
ATOM 756 C C . GLN A 1 92 ? -2.650 -1.065 12.846 1.00 97.38 92 GLN A C 1
ATOM 758 O O . GLN A 1 92 ? -1.621 -0.694 12.288 1.00 97.38 92 GLN A O 1
ATOM 763 N N . ILE A 1 93 ? -2.660 -2.072 13.729 1.00 97.62 93 ILE A N 1
ATOM 764 C CA . ILE A 1 93 ? -1.456 -2.837 14.093 1.00 97.62 93 ILE A CA 1
ATOM 765 C C . ILE A 1 93 ? -0.911 -3.603 12.882 1.00 97.62 93 ILE A C 1
ATOM 767 O O . ILE A 1 93 ? 0.294 -3.597 12.651 1.00 97.62 93 ILE A O 1
ATOM 771 N N . GLU A 1 94 ? -1.788 -4.237 12.100 1.00 98.12 94 GLU A N 1
ATOM 772 C CA . GLU A 1 94 ? -1.425 -4.934 10.863 1.00 98.12 94 GLU A CA 1
ATOM 773 C C . GLU A 1 94 ? -0.712 -3.987 9.890 1.00 98.12 94 GLU A C 1
ATOM 775 O O . GLU A 1 94 ? 0.396 -4.289 9.452 1.00 98.12 94 GLU A O 1
ATOM 780 N N . VAL A 1 95 ? -1.308 -2.823 9.601 1.00 98.19 95 VAL A N 1
ATOM 781 C CA . VAL A 1 95 ? -0.734 -1.812 8.698 1.00 98.19 95 VAL A CA 1
ATOM 782 C C . VAL A 1 95 ? 0.603 -1.293 9.221 1.00 98.19 95 VAL A C 1
ATOM 784 O O . VAL A 1 95 ? 1.567 -1.237 8.459 1.00 98.19 95 VAL A O 1
ATOM 787 N N . PHE A 1 96 ? 0.689 -0.966 10.513 1.00 97.38 96 PHE A N 1
ATOM 788 C CA . PHE A 1 96 ? 1.920 -0.474 11.128 1.00 97.38 96 PHE A CA 1
ATOM 789 C C . PHE A 1 96 ? 3.055 -1.501 11.038 1.00 97.38 96 PHE A C 1
ATOM 791 O O . PHE A 1 96 ? 4.128 -1.190 10.521 1.00 97.38 96 PHE A O 1
ATOM 798 N N . ASN A 1 97 ? 2.815 -2.734 11.491 1.00 98.00 97 ASN A N 1
ATOM 799 C CA . ASN A 1 97 ? 3.827 -3.792 11.492 1.00 98.00 97 ASN A CA 1
ATOM 800 C C . ASN A 1 97 ? 4.272 -4.140 10.072 1.00 98.00 97 ASN A C 1
ATOM 802 O O . ASN A 1 97 ? 5.467 -4.275 9.811 1.00 98.00 97 ASN A O 1
ATOM 806 N N . TRP A 1 98 ? 3.313 -4.251 9.149 1.00 98.25 98 TRP A N 1
ATOM 807 C CA . TRP A 1 98 ? 3.613 -4.463 7.741 1.00 98.25 98 TRP A CA 1
ATOM 808 C C . TRP A 1 98 ? 4.503 -3.343 7.194 1.00 98.25 98 TRP A C 1
ATOM 810 O O . TRP A 1 98 ? 5.498 -3.637 6.540 1.00 98.25 98 TRP A O 1
ATOM 820 N N . TYR A 1 99 ? 4.207 -2.077 7.500 1.00 97.81 99 TYR A N 1
ATOM 821 C CA . TYR A 1 99 ? 4.966 -0.957 6.949 1.00 97.81 99 TYR A CA 1
ATOM 822 C C . TYR A 1 99 ? 6.401 -0.895 7.481 1.00 97.81 99 TYR A C 1
ATOM 824 O O . TYR A 1 99 ? 7.332 -0.659 6.711 1.00 97.81 99 TYR A O 1
ATOM 832 N N . GLN 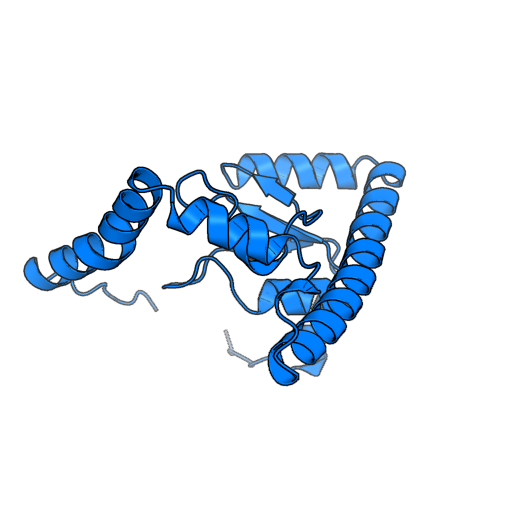A 1 100 ? 6.607 -1.168 8.774 1.00 97.75 100 GLN A N 1
ATOM 833 C CA . GLN A 1 100 ? 7.955 -1.256 9.348 1.00 97.75 100 GLN A CA 1
ATOM 834 C C . GLN A 1 100 ? 8.782 -2.355 8.671 1.00 97.75 100 GLN A C 1
ATOM 836 O O . GLN A 1 100 ? 9.933 -2.125 8.290 1.00 97.75 100 GLN A O 1
ATOM 841 N N . ASN A 1 101 ? 8.179 -3.527 8.458 1.00 97.25 101 ASN A N 1
ATOM 842 C CA . ASN A 1 101 ? 8.833 -4.631 7.760 1.00 97.25 101 ASN A CA 1
ATOM 843 C C . 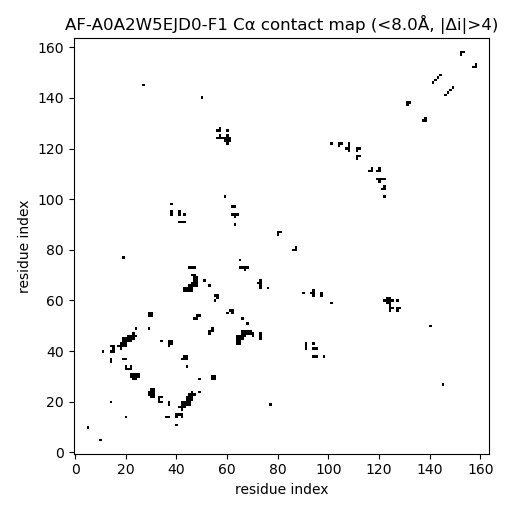ASN A 1 101 ? 9.114 -4.280 6.297 1.00 97.25 101 ASN A C 1
ATOM 845 O O . ASN A 1 101 ? 10.234 -4.474 5.837 1.00 97.25 101 ASN A O 1
ATOM 849 N N . PHE A 1 102 ? 8.145 -3.685 5.600 1.00 97.25 102 PHE A N 1
ATOM 850 C CA . PHE A 1 102 ? 8.297 -3.238 4.219 1.00 97.25 102 PHE A CA 1
ATOM 851 C C . PHE A 1 102 ? 9.470 -2.263 4.062 1.00 97.25 102 PHE A C 1
ATOM 853 O O . PHE A 1 102 ? 10.286 -2.436 3.161 1.00 97.25 102 PHE A O 1
ATOM 860 N N . LYS A 1 103 ? 9.610 -1.268 4.953 1.00 96.75 103 LYS A N 1
ATOM 861 C CA . LYS A 1 103 ? 10.738 -0.320 4.910 1.00 96.75 103 LYS A CA 1
ATOM 862 C C . LYS A 1 103 ? 12.083 -1.018 5.095 1.00 96.75 103 LYS A C 1
ATOM 864 O O . LYS A 1 103 ? 13.028 -0.719 4.368 1.00 96.75 103 LYS A O 1
ATOM 869 N N . LYS A 1 104 ? 12.161 -1.955 6.043 1.00 96.94 104 LYS A N 1
ATOM 870 C CA . LYS A 1 104 ? 13.374 -2.741 6.291 1.00 96.94 104 LYS A CA 1
ATOM 871 C C . LYS A 1 104 ? 13.741 -3.608 5.085 1.00 96.94 104 LYS A C 1
ATOM 873 O O . LYS A 1 104 ? 14.875 -3.558 4.626 1.00 96.94 104 LYS A O 1
ATOM 878 N N . GLU A 1 105 ? 12.779 -4.353 4.548 1.00 96.75 105 GLU A N 1
ATOM 879 C CA . GLU A 1 105 ? 12.981 -5.194 3.365 1.00 96.75 105 GLU A CA 1
ATOM 880 C C . GLU A 1 105 ? 13.388 -4.371 2.144 1.00 96.75 105 GLU A C 1
ATOM 882 O O . GLU A 1 105 ? 14.304 -4.754 1.423 1.00 96.75 105 GLU A O 1
ATOM 887 N N . LEU A 1 106 ? 12.754 -3.215 1.931 1.00 95.69 106 LEU A N 1
ATOM 888 C CA . LEU A 1 106 ? 13.096 -2.327 0.827 1.00 95.69 106 LEU A CA 1
ATOM 889 C C . LEU A 1 106 ? 14.528 -1.789 0.952 1.00 95.69 106 LEU A C 1
ATOM 891 O O . LEU A 1 106 ? 15.232 -1.708 -0.053 1.00 95.69 106 LEU A O 1
ATOM 895 N N . ALA A 1 107 ? 14.971 -1.440 2.163 1.00 96.81 107 ALA A N 1
ATOM 896 C CA . ALA A 1 107 ? 16.344 -1.005 2.405 1.00 96.81 107 ALA A CA 1
ATOM 897 C C . ALA A 1 107 ? 17.362 -2.119 2.091 1.00 96.81 107 ALA A C 1
ATOM 899 O O . ALA A 1 107 ? 18.350 -1.866 1.395 1.00 96.81 107 ALA A O 1
ATOM 900 N N . ASP A 1 108 ? 17.087 -3.351 2.530 1.00 97.06 108 ASP A N 1
ATOM 901 C CA . ASP A 1 108 ? 17.910 -4.527 2.220 1.00 97.06 108 ASP A CA 1
ATOM 902 C C . ASP A 1 108 ? 17.950 -4.791 0.703 1.00 97.06 108 ASP A C 1
ATOM 904 O O . ASP A 1 108 ? 19.022 -4.967 0.121 1.00 97.06 108 ASP A O 1
ATOM 908 N N . ASP A 1 109 ? 16.792 -4.754 0.037 1.00 96.12 109 ASP A N 1
ATOM 909 C CA . ASP A 1 109 ? 16.673 -4.969 -1.406 1.00 96.12 109 ASP A CA 1
ATOM 910 C C . ASP A 1 109 ? 17.461 -3.928 -2.211 1.00 96.12 109 ASP A C 1
ATOM 912 O O . ASP A 1 109 ? 18.139 -4.282 -3.179 1.00 96.12 109 ASP A O 1
ATOM 916 N N . ILE A 1 110 ? 17.417 -2.653 -1.810 1.00 95.75 110 ILE A N 1
ATOM 917 C CA . ILE A 1 110 ? 18.219 -1.590 -2.434 1.00 95.75 110 ILE A CA 1
ATOM 918 C C . ILE A 1 110 ? 19.712 -1.885 -2.264 1.00 95.75 110 ILE A C 1
ATOM 920 O O . ILE A 1 110 ? 20.462 -1.771 -3.235 1.00 95.75 110 ILE A O 1
ATOM 924 N N . SER A 1 111 ? 20.144 -2.310 -1.073 1.00 97.62 111 SER A N 1
ATOM 925 C CA . SER A 1 111 ? 21.539 -2.695 -0.833 1.00 97.62 111 SER A CA 1
ATOM 926 C C . SER A 1 111 ? 21.975 -3.837 -1.757 1.00 97.62 111 SER A C 1
ATOM 928 O O . SER A 1 111 ? 23.007 -3.739 -2.424 1.00 97.62 111 SER A O 1
ATOM 930 N N . TYR A 1 112 ? 21.157 -4.887 -1.888 1.00 97.38 112 TYR A N 1
ATOM 931 C CA . TYR A 1 112 ? 21.441 -5.994 -2.804 1.00 97.38 112 TYR A CA 1
ATOM 932 C C . TYR A 1 112 ? 21.508 -5.546 -4.265 1.00 97.38 112 TYR A C 1
ATOM 934 O O . TYR A 1 112 ? 22.379 -6.010 -4.996 1.00 97.38 112 TYR A O 1
ATOM 942 N N . ILE A 1 113 ? 20.629 -4.637 -4.698 1.00 95.56 113 ILE A N 1
ATOM 943 C CA . ILE A 1 113 ? 20.646 -4.090 -6.063 1.00 95.56 113 ILE A CA 1
ATOM 944 C C . ILE A 1 113 ? 21.948 -3.333 -6.332 1.00 95.56 113 ILE A C 1
ATOM 946 O O . ILE A 1 113 ? 22.591 -3.584 -7.350 1.00 95.56 113 ILE A O 1
ATOM 950 N N . VAL A 1 114 ? 22.349 -2.438 -5.424 1.00 97.25 114 VAL A N 1
ATOM 951 C CA . VAL A 1 114 ? 23.583 -1.646 -5.558 1.00 97.25 114 VAL A CA 1
ATOM 952 C C . VAL A 1 114 ? 24.816 -2.553 -5.602 1.00 97.25 114 VAL A C 1
ATOM 954 O O . VAL A 1 114 ? 25.730 -2.307 -6.385 1.00 97.25 114 VAL A O 1
ATOM 957 N N . ASN A 1 115 ? 24.804 -3.646 -4.838 1.00 97.25 115 ASN A N 1
ATOM 958 C CA . ASN A 1 115 ? 25.891 -4.625 -4.795 1.00 97.25 115 ASN A CA 1
ATOM 959 C C . ASN A 1 115 ? 25.826 -5.684 -5.918 1.00 97.25 115 ASN A C 1
ATOM 961 O O . ASN A 1 115 ? 26.660 -6.586 -5.960 1.00 97.25 115 ASN A O 1
ATOM 965 N N . GLY A 1 116 ? 24.839 -5.623 -6.822 1.00 96.19 116 GLY A N 1
ATOM 966 C CA . GLY A 1 116 ? 24.664 -6.593 -7.913 1.00 96.19 116 GLY A CA 1
ATOM 967 C C . GLY A 1 116 ? 24.154 -7.977 -7.476 1.00 96.19 116 GLY A C 1
ATOM 968 O O . GLY A 1 116 ? 24.124 -8.921 -8.268 1.00 96.19 116 GLY A O 1
ATOM 969 N N . GLU A 1 117 ? 23.701 -8.121 -6.234 1.00 96.06 117 GLU A N 1
ATOM 970 C CA . GLU A 1 117 ? 23.252 -9.373 -5.622 1.00 96.06 117 GLU A CA 1
ATOM 971 C C . GLU A 1 117 ? 21.759 -9.658 -5.881 1.00 96.06 117 GLU A C 1
ATOM 973 O O . GLU A 1 117 ? 21.014 -10.054 -4.985 1.00 96.06 117 GLU A O 1
ATOM 978 N N . PHE A 1 118 ? 21.295 -9.507 -7.126 1.00 92.56 118 PHE A N 1
ATOM 979 C CA . PHE A 1 118 ? 19.866 -9.573 -7.491 1.00 92.56 118 PHE A CA 1
ATOM 980 C C . PHE A 1 118 ? 19.133 -10.858 -7.064 1.00 92.56 118 PHE A C 1
ATOM 982 O O . PHE A 1 118 ? 17.909 -10.862 -6.938 1.00 92.56 118 PHE A O 1
ATOM 989 N N . LYS A 1 119 ? 19.861 -11.959 -6.840 1.00 92.38 119 LYS A N 1
ATOM 990 C CA . LYS A 1 119 ? 19.300 -13.234 -6.359 1.00 92.38 119 LYS A CA 1
ATOM 991 C C . LYS A 1 119 ? 18.822 -13.176 -4.902 1.00 92.38 119 LYS A C 1
ATOM 993 O O . LYS A 1 119 ? 18.041 -14.034 -4.511 1.00 92.38 119 LYS A O 1
ATOM 998 N N . LYS A 1 120 ? 19.294 -12.204 -4.113 1.00 94.06 120 LYS A N 1
ATOM 999 C CA . LYS A 1 120 ? 18.954 -12.045 -2.690 1.00 94.06 120 LYS A CA 1
ATOM 1000 C C . LYS A 1 120 ? 17.735 -11.152 -2.441 1.00 94.06 120 LYS A C 1
ATOM 1002 O O . LYS A 1 120 ? 17.291 -11.078 -1.302 1.00 94.06 120 LYS A O 1
ATOM 1007 N N . ILE A 1 121 ? 17.194 -10.510 -3.481 1.00 94.00 121 ILE A N 1
ATOM 1008 C CA . ILE A 1 121 ? 16.023 -9.627 -3.380 1.00 94.00 121 ILE A CA 1
ATOM 1009 C C . ILE A 1 121 ? 14.811 -10.413 -2.867 1.00 94.00 121 ILE A C 1
ATOM 1011 O O . ILE A 1 121 ? 14.434 -11.430 -3.458 1.00 94.00 121 ILE A O 1
ATOM 1015 N N . LYS A 1 122 ? 14.184 -9.914 -1.799 1.00 91.81 122 LYS A N 1
ATOM 1016 C CA . LYS A 1 122 ? 13.060 -10.561 -1.105 1.00 91.81 122 LYS A CA 1
ATOM 1017 C C . LYS A 1 122 ? 11.715 -9.920 -1.421 1.00 91.81 122 LYS A C 1
ATOM 1019 O O . LYS A 1 122 ? 10.707 -10.625 -1.409 1.00 91.81 122 LYS A O 1
ATOM 1024 N N . GLY A 1 123 ? 11.696 -8.627 -1.746 1.00 92.81 123 GLY A N 1
ATOM 1025 C CA . GLY A 1 123 ? 10.475 -7.849 -1.913 1.00 92.81 123 GLY A CA 1
ATOM 1026 C C . GLY A 1 123 ? 9.456 -8.489 -2.857 1.00 92.81 123 GLY A C 1
ATOM 1027 O O . GLY A 1 123 ? 9.698 -8.687 -4.058 1.00 92.81 123 GLY A O 1
ATOM 1028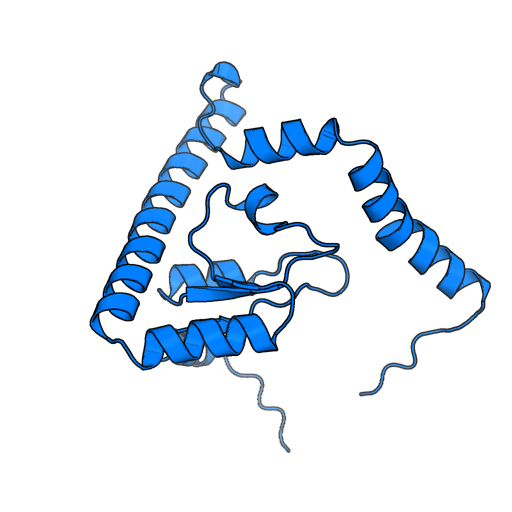 N N . VAL A 1 124 ? 8.267 -8.777 -2.321 1.00 94.50 124 VAL A N 1
ATOM 1029 C CA . VAL A 1 124 ? 7.168 -9.419 -3.058 1.00 94.50 124 VAL A CA 1
ATOM 1030 C C . VAL A 1 124 ? 6.673 -8.534 -4.210 1.00 94.50 124 VAL A C 1
ATOM 1032 O O . VAL A 1 124 ? 6.259 -9.045 -5.257 1.00 94.50 124 VAL A O 1
ATOM 1035 N N . GLN A 1 125 ? 6.794 -7.207 -4.089 1.00 94.25 125 GLN A N 1
ATOM 1036 C CA . GLN A 1 125 ? 6.467 -6.245 -5.145 1.00 94.25 125 GLN A CA 1
ATOM 1037 C C . GLN A 1 125 ? 7.182 -6.568 -6.464 1.00 94.25 125 GLN A C 1
ATOM 1039 O O . GLN A 1 125 ? 6.577 -6.507 -7.538 1.00 94.25 125 GLN A O 1
ATOM 1044 N N . PHE A 1 126 ? 8.435 -7.030 -6.415 1.00 92.50 126 PHE A N 1
ATOM 1045 C CA . PHE A 1 126 ? 9.179 -7.393 -7.622 1.00 92.50 126 PHE A CA 1
ATOM 1046 C C . PHE A 1 126 ? 8.619 -8.655 -8.289 1.00 92.50 126 PHE A C 1
ATOM 1048 O O . PHE A 1 126 ? 8.649 -8.779 -9.517 1.00 92.50 126 PHE A O 1
ATOM 1055 N N . ALA A 1 127 ? 8.066 -9.592 -7.513 1.00 92.56 127 ALA A N 1
ATOM 1056 C CA . ALA A 1 127 ? 7.381 -10.761 -8.058 1.00 92.56 127 ALA A CA 1
ATOM 1057 C C . ALA A 1 127 ? 6.086 -10.362 -8.781 1.00 92.56 127 ALA A C 1
ATOM 1059 O O . ALA A 1 127 ? 5.845 -10.828 -9.901 1.00 92.56 127 ALA A O 1
ATOM 1060 N N . TYR A 1 128 ? 5.302 -9.450 -8.199 1.00 94.19 128 TYR A N 1
ATOM 1061 C CA . TYR A 1 128 ? 4.123 -8.882 -8.853 1.00 94.19 128 TYR A CA 1
ATOM 1062 C C . TYR A 1 128 ? 4.480 -8.161 -10.158 1.00 94.19 128 TYR A C 1
ATOM 1064 O O . TYR A 1 128 ? 3.893 -8.452 -11.203 1.00 94.19 128 TYR A O 1
ATOM 1072 N N . GLN A 1 129 ? 5.505 -7.305 -10.142 1.00 92.44 129 GLN A N 1
ATOM 1073 C CA . GLN A 1 129 ? 5.992 -6.614 -11.340 1.00 92.44 129 GLN A CA 1
ATOM 1074 C C . GLN A 1 129 ? 6.426 -7.599 -12.440 1.00 92.44 129 GLN A C 1
ATOM 1076 O O . GLN A 1 129 ? 6.050 -7.441 -13.604 1.00 92.44 129 GLN A O 1
ATOM 1081 N N . ARG A 1 130 ? 7.181 -8.656 -12.095 1.00 91.56 130 ARG A N 1
ATOM 1082 C CA . ARG A 1 130 ? 7.595 -9.702 -13.053 1.00 91.56 130 ARG A CA 1
ATOM 1083 C C . ARG A 1 130 ? 6.401 -10.441 -13.655 1.00 91.56 130 ARG A C 1
ATOM 1085 O O . ARG A 1 130 ? 6.408 -10.723 -14.853 1.00 91.56 130 ARG A O 1
ATOM 1092 N N . ARG A 1 131 ? 5.379 -10.742 -12.849 1.00 91.12 131 ARG A N 1
ATOM 1093 C CA . ARG A 1 131 ? 4.154 -11.415 -13.305 1.00 91.12 131 ARG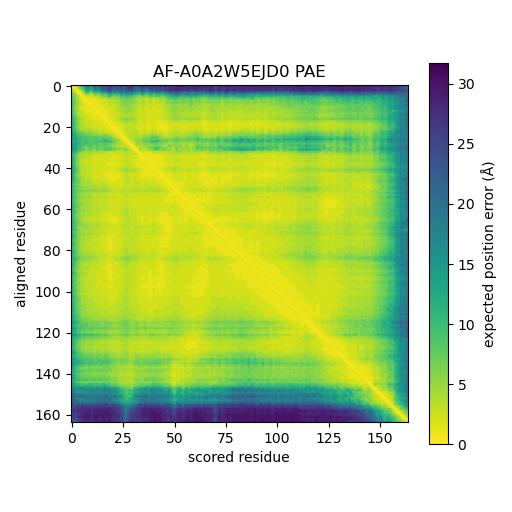 A CA 1
ATOM 1094 C C . ARG A 1 131 ? 3.380 -10.545 -14.295 1.00 91.12 131 ARG A C 1
ATOM 1096 O O . ARG A 1 131 ? 3.022 -11.018 -15.370 1.00 91.12 131 ARG A O 1
ATOM 1103 N N . VAL A 1 132 ? 3.193 -9.265 -13.982 1.00 89.69 132 VAL A N 1
ATOM 1104 C CA . VAL A 1 132 ? 2.465 -8.324 -14.850 1.00 89.69 132 VAL A CA 1
ATOM 1105 C C . VAL A 1 132 ? 3.176 -8.077 -16.173 1.00 89.69 132 VAL A C 1
ATOM 1107 O O . VAL A 1 132 ? 2.514 -8.001 -17.205 1.00 89.69 132 VAL A O 1
ATOM 1110 N N . LYS A 1 133 ? 4.516 -8.039 -16.195 1.00 87.81 133 LYS A N 1
ATOM 1111 C CA . LYS A 1 133 ? 5.282 -7.923 -17.453 1.00 87.81 133 LYS A CA 1
ATOM 1112 C C . LYS A 1 133 ? 4.935 -9.025 -18.467 1.00 87.81 133 LYS A C 1
ATOM 1114 O O . LYS A 1 133 ? 4.991 -8.771 -19.672 1.00 87.81 133 LYS A O 1
ATOM 1119 N N . LYS A 1 134 ? 4.548 -10.214 -17.985 1.00 90.19 134 LYS A N 1
ATOM 1120 C CA . LYS A 1 134 ? 4.122 -11.361 -18.804 1.00 90.19 134 LYS A CA 1
ATOM 1121 C C . LYS A 1 134 ? 2.630 -11.335 -19.170 1.00 90.19 134 LYS A C 1
ATOM 1123 O O . LYS A 1 134 ? 2.225 -12.050 -20.080 1.00 90.19 134 LYS A O 1
ATOM 1128 N N . ASN A 1 135 ? 1.809 -10.516 -18.510 1.00 91.56 135 ASN A N 1
ATOM 1129 C CA . ASN A 1 135 ? 0.375 -10.419 -18.784 1.00 91.56 135 ASN A CA 1
ATOM 1130 C C . ASN A 1 135 ? 0.107 -9.462 -19.961 1.00 91.56 135 ASN A C 1
ATOM 1132 O O . ASN A 1 135 ? -0.065 -8.254 -19.789 1.00 91.56 135 ASN A O 1
ATOM 1136 N N . ILE A 1 136 ? 0.082 -10.016 -21.175 1.00 91.06 136 ILE A N 1
ATOM 1137 C CA . ILE A 1 136 ? -0.098 -9.259 -22.425 1.00 91.06 136 ILE A CA 1
ATOM 1138 C C . ILE A 1 136 ? -1.443 -8.525 -22.455 1.00 91.06 136 ILE A C 1
ATOM 1140 O O . ILE A 1 136 ? -1.500 -7.369 -22.873 1.00 91.06 136 ILE A O 1
ATOM 1144 N N . TRP A 1 137 ? -2.517 -9.156 -21.973 1.00 90.31 137 TRP A N 1
ATOM 1145 C CA . TRP A 1 137 ? -3.846 -8.545 -21.977 1.00 90.31 137 TRP A CA 1
ATOM 1146 C C . TRP A 1 137 ? -3.910 -7.326 -21.059 1.00 90.31 137 TRP A C 1
ATOM 1148 O O . TRP A 1 137 ? -4.387 -6.261 -21.455 1.00 90.31 137 TRP A O 1
ATOM 1158 N N . LEU A 1 138 ? -3.355 -7.443 -19.854 1.00 89.00 138 LEU A N 1
ATOM 1159 C CA . LEU A 1 138 ? -3.284 -6.325 -18.924 1.00 89.00 138 LEU A CA 1
ATOM 1160 C C . LEU A 1 138 ? -2.413 -5.187 -19.479 1.00 89.00 138 LEU A C 1
ATOM 1162 O O . LEU A 1 138 ? -2.811 -4.024 -19.425 1.00 89.00 138 LEU A O 1
ATOM 1166 N N . ARG A 1 139 ? -1.272 -5.511 -20.101 1.00 88.31 139 ARG A N 1
ATOM 1167 C CA . ARG A 1 139 ? -0.437 -4.522 -20.805 1.00 88.31 139 ARG A CA 1
ATOM 1168 C C . ARG A 1 139 ? -1.208 -3.806 -21.907 1.00 88.31 139 ARG A C 1
ATOM 1170 O O . ARG A 1 139 ? -1.097 -2.589 -22.017 1.00 88.31 139 ARG A O 1
ATOM 1177 N N . TRP A 1 140 ? -2.009 -4.529 -22.685 1.00 89.81 140 TRP A N 1
ATOM 1178 C CA . TRP A 1 140 ? -2.850 -3.932 -23.718 1.00 89.81 140 TRP A CA 1
ATOM 1179 C C . TRP A 1 140 ? -3.910 -2.997 -23.125 1.00 89.81 140 TRP A C 1
ATOM 1181 O O . TRP A 1 140 ? -4.104 -1.896 -23.638 1.00 89.81 140 TRP A O 1
ATOM 1191 N N . ARG A 1 141 ? -4.545 -3.365 -22.003 1.00 89.31 141 ARG A N 1
ATOM 1192 C CA . ARG A 1 141 ? -5.493 -2.481 -21.297 1.00 89.31 141 ARG A CA 1
ATOM 1193 C C . ARG A 1 141 ? -4.833 -1.194 -20.825 1.00 89.31 141 ARG A C 1
ATOM 1195 O O . ARG A 1 141 ? -5.383 -0.116 -21.052 1.00 89.31 141 ARG A O 1
ATOM 1202 N N . PHE A 1 142 ? -3.654 -1.299 -20.215 1.00 87.94 142 PHE A N 1
ATOM 1203 C CA . PHE A 1 142 ? -2.879 -0.134 -19.799 1.00 87.94 142 PHE A CA 1
ATOM 1204 C C . PHE A 1 142 ? -2.451 0.722 -20.993 1.00 87.94 142 PHE A C 1
ATOM 1206 O O . PHE A 1 142 ? -2.633 1.935 -20.955 1.00 87.94 142 PHE A O 1
ATOM 1213 N N . PHE A 1 143 ? -1.960 0.112 -22.073 1.00 87.44 143 PHE A N 1
ATOM 1214 C CA . PHE A 1 143 ? -1.588 0.815 -23.303 1.00 87.44 143 PHE A CA 1
ATOM 1215 C C . PHE A 1 143 ? -2.782 1.550 -23.926 1.00 87.44 143 PHE A C 1
ATOM 1217 O O . PHE A 1 143 ? -2.694 2.731 -24.261 1.00 87.44 143 PHE A O 1
ATOM 1224 N N . LYS A 1 144 ? -3.945 0.897 -24.012 1.00 87.50 144 LYS A N 1
ATOM 1225 C CA . LYS A 1 144 ? -5.181 1.529 -24.486 1.00 87.50 144 LYS A CA 1
ATOM 1226 C C . LYS A 1 144 ? -5.575 2.721 -23.608 1.00 87.50 144 LYS A C 1
ATOM 1228 O O . LYS A 1 144 ? -5.959 3.764 -24.135 1.00 87.50 144 LYS A O 1
ATOM 1233 N N . HIS A 1 145 ? -5.473 2.583 -22.286 1.00 85.50 145 HIS A N 1
ATOM 1234 C CA . HIS A 1 145 ? -5.817 3.654 -21.354 1.00 85.50 145 HIS A CA 1
ATOM 1235 C C . HIS A 1 145 ? -4.838 4.832 -21.435 1.00 85.50 145 HIS A C 1
ATOM 1237 O O . HIS A 1 145 ? -5.274 5.961 -21.627 1.00 85.50 145 HIS A O 1
ATOM 1243 N N . PHE A 1 146 ? -3.532 4.601 -21.313 1.00 82.12 146 PHE A N 1
ATOM 1244 C CA . PHE A 1 146 ? -2.548 5.683 -21.211 1.00 82.12 146 PHE A CA 1
ATOM 1245 C C . PHE A 1 146 ? -2.108 6.255 -22.555 1.00 82.12 146 PHE A C 1
ATOM 1247 O O . PHE A 1 146 ? -1.831 7.447 -22.647 1.00 82.12 146 PHE A O 1
ATOM 1254 N N . THR A 1 147 ? -2.050 5.436 -23.601 1.00 82.50 147 THR A N 1
ATOM 1255 C CA . THR A 1 147 ? -1.579 5.871 -24.916 1.00 82.50 147 THR A CA 1
ATOM 1256 C C . THR A 1 147 ? -2.765 6.235 -25.793 1.00 82.50 147 THR A C 1
ATOM 1258 O O . THR A 1 147 ? -2.953 7.405 -26.115 1.00 82.50 147 THR A O 1
ATOM 1261 N N . LEU A 1 148 ? -3.626 5.273 -26.131 1.00 78.00 148 LEU A N 1
ATOM 1262 C CA . LEU A 1 148 ? -4.690 5.528 -27.106 1.00 78.00 148 LEU A CA 1
ATOM 1263 C C . LEU A 1 148 ? -5.693 6.571 -26.604 1.00 78.00 148 LEU A C 1
ATOM 1265 O O . LEU A 1 148 ? -5.997 7.497 -27.345 1.00 78.00 148 LEU A O 1
ATOM 1269 N N . SER A 1 149 ? -6.163 6.502 -25.355 1.00 70.88 149 SER A N 1
ATOM 1270 C CA . SER A 1 149 ? -7.160 7.476 -24.878 1.00 70.88 149 SER A CA 1
ATOM 1271 C C . SER A 1 149 ? -6.640 8.923 -24.848 1.00 70.88 149 SER A C 1
ATOM 1273 O O . SER A 1 149 ? -7.407 9.856 -25.078 1.00 70.88 149 SER A O 1
ATOM 1275 N N . VAL A 1 150 ? -5.337 9.117 -24.620 1.00 69.00 150 VAL A N 1
ATOM 1276 C CA . VAL A 1 150 ? -4.695 10.439 -24.614 1.00 69.00 150 VAL A CA 1
ATOM 1277 C C . VAL A 1 150 ? -4.457 10.933 -26.041 1.00 69.00 150 VAL A C 1
ATOM 1279 O O . VAL A 1 150 ? -4.764 12.084 -26.345 1.00 69.00 150 VAL A O 1
ATOM 1282 N N . TYR A 1 151 ? -3.970 10.066 -26.935 1.00 66.19 151 TYR A N 1
ATOM 1283 C CA . TYR A 1 151 ? -3.774 10.399 -28.349 1.00 66.19 151 TYR A CA 1
ATOM 1284 C C . TYR A 1 151 ? -5.098 10.711 -29.057 1.00 66.19 151 TYR A C 1
ATOM 1286 O O . TYR A 1 151 ? -5.190 11.712 -29.760 1.00 66.19 151 TYR A O 1
ATOM 1294 N N . TRP A 1 152 ? -6.150 9.928 -28.813 1.00 63.88 152 TRP A N 1
ATOM 1295 C CA . TRP A 1 152 ? -7.478 10.174 -29.380 1.00 63.88 152 TRP A CA 1
ATOM 1296 C C . TRP A 1 152 ? -8.090 11.495 -28.895 1.00 63.88 152 TRP A C 1
ATOM 1298 O O . TRP A 1 152 ? -8.660 12.229 -29.697 1.00 63.88 152 TRP A O 1
ATOM 1308 N N . LYS A 1 153 ? -7.911 11.858 -27.617 1.00 65.81 153 LYS A N 1
ATOM 1309 C CA . LYS A 1 153 ? -8.333 13.174 -27.098 1.00 65.81 153 LYS A CA 1
ATOM 1310 C C . LYS A 1 153 ? -7.569 14.337 -27.736 1.00 65.81 153 LYS A C 1
ATOM 1312 O O . LYS A 1 153 ? -8.162 15.385 -27.970 1.00 65.81 153 LYS A O 1
ATOM 1317 N N . ARG A 1 154 ? -6.282 14.146 -28.052 1.00 64.12 154 ARG A N 1
ATOM 1318 C CA . ARG A 1 154 ? -5.467 15.135 -28.779 1.00 64.12 154 ARG A CA 1
ATOM 1319 C C . ARG A 1 154 ? -5.898 15.292 -30.240 1.00 64.12 154 ARG A C 1
ATOM 1321 O O . ARG A 1 154 ? -5.938 16.415 -30.720 1.00 64.12 154 ARG A O 1
ATOM 1328 N N . ILE A 1 155 ? -6.250 14.199 -30.922 1.00 65.94 155 ILE A N 1
ATOM 1329 C CA . ILE A 1 155 ? -6.689 14.214 -32.330 1.00 65.94 155 ILE A CA 1
ATOM 1330 C C . ILE A 1 155 ? -8.092 14.825 -32.484 1.00 65.94 155 ILE A C 1
ATOM 1332 O O . ILE A 1 155 ? -8.334 15.558 -33.433 1.00 65.94 155 ILE A O 1
ATOM 1336 N N . ILE A 1 156 ? -9.009 14.569 -31.543 1.00 67.75 156 ILE A N 1
ATOM 1337 C CA . ILE A 1 156 ? -10.398 15.075 -31.595 1.00 67.75 156 ILE A CA 1
ATOM 1338 C C . ILE A 1 156 ? -10.508 16.537 -31.092 1.00 67.75 156 ILE A C 1
ATOM 1340 O O . ILE A 1 156 ? -11.585 17.124 -31.099 1.00 67.75 156 ILE A O 1
ATOM 1344 N N . GLY A 1 157 ? -9.406 17.168 -30.667 1.00 56.38 157 GLY A N 1
ATOM 1345 C CA . GLY A 1 157 ? -9.400 18.587 -30.283 1.00 56.38 157 GLY A CA 1
ATOM 1346 C C . GLY A 1 157 ? -10.172 18.911 -28.997 1.00 56.38 157 GLY A C 1
ATOM 1347 O O . GLY A 1 157 ? -10.427 20.077 -28.714 1.00 56.38 157 GLY A O 1
ATOM 1348 N N . GLN A 1 158 ? -10.527 17.910 -28.185 1.00 54.50 158 GLN A N 1
ATOM 1349 C CA . GLN A 1 158 ? -11.083 18.148 -26.854 1.00 54.50 158 GLN A CA 1
ATOM 1350 C C . GLN A 1 158 ? -9.938 18.429 -25.879 1.00 54.50 158 GLN A C 1
ATOM 1352 O O . GLN A 1 158 ? -9.471 17.548 -25.152 1.00 54.50 158 GLN A O 1
ATOM 1357 N N . THR A 1 159 ? -9.471 19.675 -25.859 1.00 50.41 159 THR A N 1
ATOM 1358 C CA . THR A 1 159 ? -8.749 20.213 -24.706 1.00 50.41 159 THR A CA 1
ATOM 1359 C C . THR A 1 159 ? -9.653 20.050 -23.482 1.00 50.41 159 THR A C 1
ATOM 1361 O O . THR A 1 159 ? -10.800 20.503 -23.514 1.00 50.41 159 THR A O 1
ATOM 1364 N N . PRO A 1 160 ? -9.207 19.394 -22.396 1.00 47.78 160 PRO A N 1
ATOM 1365 C CA . PRO A 1 160 ? -9.979 19.411 -21.170 1.00 47.78 160 PRO A CA 1
ATOM 1366 C C . PRO A 1 160 ? -10.029 20.864 -20.701 1.00 47.78 160 PRO A C 1
ATOM 1368 O O . PRO A 1 160 ? -9.006 21.430 -20.321 1.00 47.78 160 PRO A O 1
ATOM 1371 N N . VAL A 1 161 ? -11.213 21.474 -20.770 1.00 46.16 161 VAL A N 1
ATOM 1372 C CA . VAL A 1 161 ? -11.490 22.742 -20.100 1.00 46.16 161 VAL A CA 1
ATOM 1373 C C . VAL A 1 161 ? -11.172 22.511 -18.629 1.00 46.16 161 VAL A C 1
ATOM 1375 O O . VAL A 1 161 ? -11.842 21.725 -17.955 1.00 46.16 161 VAL A O 1
ATOM 1378 N N . SER A 1 162 ? -10.106 23.142 -18.147 1.00 41.75 162 SER A N 1
ATOM 1379 C CA . SER A 1 162 ? -9.812 23.229 -16.727 1.00 41.75 162 SER A CA 1
ATOM 1380 C C . SER A 1 162 ? -10.975 23.966 -16.072 1.00 41.75 162 SER A C 1
ATOM 1382 O O . SER A 1 162 ? -11.065 25.189 -16.165 1.00 41.75 162 SER A O 1
ATOM 1384 N N . LYS A 1 163 ? -11.898 23.231 -15.449 1.00 39.69 163 LYS A N 1
ATOM 1385 C CA . LYS A 1 163 ? -12.787 23.831 -14.457 1.00 39.69 163 LYS A CA 1
ATOM 1386 C C . LYS A 1 163 ? -11.919 24.129 -13.235 1.00 39.69 163 LYS A C 1
ATOM 1388 O O . LYS A 1 163 ? -11.506 23.195 -12.548 1.00 39.69 163 LYS A O 1
ATOM 1393 N N . GLN A 1 164 ? -11.548 25.403 -13.106 1.00 38.16 164 GLN A N 1
ATOM 1394 C CA . GLN A 1 164 ? -11.068 26.006 -11.862 1.00 38.16 164 GLN A CA 1
ATOM 1395 C C . GLN A 1 164 ? -12.167 25.944 -10.802 1.00 38.16 164 GLN A C 1
ATOM 1397 O O . GLN A 1 164 ? -13.357 26.005 -11.194 1.00 38.16 164 GLN A O 1
#

Mean predicted aligned error: 6.75 Å

Solvent-accessible surface area (backbone atoms only — not comparable to full-atom values): 9403 Å² total; per-residue (Å²): 130,87,84,74,80,76,51,72,69,59,52,50,55,51,43,65,75,36,68,63,37,81,38,62,56,45,97,87,42,79,61,50,71,59,44,57,55,22,52,78,47,64,20,44,38,29,35,56,36,58,96,83,34,69,64,61,29,51,76,61,17,94,60,78,57,49,71,17,85,42,71,68,56,35,52,49,55,51,49,57,29,69,76,30,62,70,61,35,52,52,49,48,50,50,42,50,55,50,48,56,50,49,55,54,47,50,53,52,33,51,50,29,52,78,70,67,40,65,88,72,55,72,60,55,14,57,55,45,44,58,53,49,76,70,35,62,68,61,50,49,52,49,44,44,56,68,48,49,53,50,53,52,36,62,73,71,65,59,72,80,78,80,81,124

Nearest PDB structures (foldseek):
  4n9w-assembly1_A  TM=5.610E-01  e=4.767E-01  Mycolicibacterium smegmatis MC2 155
  2gek-assembly1_A  TM=6.531E-01  e=1.558E+00  Mycolicibacterium smegmatis MC2 155
  2jjm-assembly1_C  TM=6.002E-01  e=9.144E-01  Bacillus anthracis str. Ames
  4nc9-assembly6_D  TM=5.461E-01  e=7.656E-01  Mycolicibacterium smegmatis MC2 155
  4nc9-assembly5_A  TM=5.594E-01  e=1.229E+00  Mycolicibacterium smegmatis MC2 155